Protein AF-A0AAW0G6W4-F1 (afdb_monomer)

Mean predicted aligned error: 12.93 Å

pLDDT: mean 80.38, std 16.65, range [46.41, 95.31]

Radius of gyration: 28.3 Å; Cα contacts (8 Å, |Δi|>4): 27; chains: 1; bounding box: 37×38×92 Å

Secondary structure (DSSP, 8-state):
-HHHHHHHHHHHHHHHHHHHHHHHHSS------S-HHHHHHHHHHHHHHHHHHHHHHHHHHHHHHHHHTTSS-HHHHHHHHHHHHHHHHHHHHHHHHHHHTT-HHHHHHHHHHHHHHHHHT-

Structure (mmCIF, N/CA/C/O backbone):
data_AF-A0AAW0G6W4-F1
#
_entry.id   AF-A0AAW0G6W4-F1
#
loop_
_atom_site.group_PDB
_atom_site.id
_atom_site.type_symbol
_atom_site.label_atom_id
_atom_site.label_alt_id
_atom_site.label_comp_id
_atom_site.label_asym_id
_atom_site.label_entity_id
_atom_site.label_seq_id
_atom_site.pdbx_PDB_ins_code
_atom_site.Cartn_x
_atom_site.Cartn_y
_atom_site.Cartn_z
_atom_site.occupancy
_atom_site.B_iso_or_equiv
_atom_site.auth_seq_id
_atom_site.auth_comp_id
_atom_site.auth_asym_id
_atom_site.auth_atom_id
_atom_site.pdbx_PDB_model_num
ATOM 1 N N . MET A 1 1 ? -20.991 22.188 66.648 1.00 53.59 1 MET A N 1
ATOM 2 C CA . MET A 1 1 ? -20.114 22.719 65.577 1.00 53.59 1 MET A CA 1
ATOM 3 C C . MET A 1 1 ? -19.002 21.749 65.164 1.00 53.59 1 MET A C 1
ATOM 5 O O . MET A 1 1 ? -18.684 21.734 63.988 1.00 53.59 1 MET A O 1
ATOM 9 N N . ALA A 1 2 ? -18.441 20.920 66.060 1.00 53.41 2 ALA A N 1
ATOM 10 C CA . ALA A 1 2 ? -17.402 19.938 65.699 1.00 53.41 2 ALA A CA 1
ATOM 11 C C . ALA A 1 2 ? -17.919 18.689 64.937 1.00 53.41 2 ALA A C 1
ATOM 13 O O . ALA A 1 2 ? -17.178 18.118 64.146 1.00 53.41 2 ALA A O 1
ATOM 14 N N . GLU A 1 3 ? -19.188 18.294 65.105 1.00 52.22 3 GLU A N 1
ATOM 15 C CA . GLU A 1 3 ? -19.769 17.128 64.400 1.00 52.22 3 GLU A CA 1
ATOM 16 C C . GLU A 1 3 ? -19.989 17.346 62.893 1.00 52.22 3 GLU A C 1
ATOM 18 O O . GLU A 1 3 ? -19.777 16.430 62.102 1.00 52.22 3 GLU A O 1
ATOM 23 N N . LEU A 1 4 ? -20.344 18.565 62.468 1.00 53.88 4 LEU A N 1
ATOM 24 C CA . LEU A 1 4 ? -20.626 18.862 61.055 1.00 53.88 4 LEU A CA 1
ATOM 25 C C . LEU A 1 4 ? -19.360 18.848 60.179 1.00 53.88 4 LEU A C 1
ATOM 27 O O . LEU A 1 4 ? -19.433 18.514 59.000 1.00 53.88 4 LEU A O 1
ATOM 31 N N . ALA A 1 5 ? -18.194 19.158 60.758 1.00 55.09 5 ALA A N 1
ATOM 32 C CA . ALA A 1 5 ? -16.908 19.100 60.059 1.00 55.09 5 ALA A CA 1
ATOM 33 C C . ALA A 1 5 ? -16.409 17.653 59.864 1.00 55.09 5 ALA A C 1
ATOM 35 O O . ALA A 1 5 ? -15.798 17.341 58.843 1.00 55.09 5 ALA A O 1
ATOM 36 N N . SER A 1 6 ? -16.712 16.758 60.812 1.00 50.12 6 SER A N 1
ATOM 37 C CA . SER A 1 6 ? -16.393 15.327 60.709 1.00 50.12 6 SER A CA 1
ATOM 38 C C . SER A 1 6 ? -17.261 14.642 59.647 1.00 50.12 6 SER A C 1
ATOM 40 O O . SER A 1 6 ? -16.746 13.938 58.782 1.00 50.12 6 SER A O 1
ATOM 42 N N . SER A 1 7 ? -18.566 14.947 59.629 1.00 55.50 7 SER A N 1
ATOM 43 C CA . SER A 1 7 ? -19.514 14.387 58.655 1.00 55.50 7 SER A CA 1
ATOM 44 C C . SER A 1 7 ? -19.175 14.758 57.206 1.00 55.50 7 SER A C 1
ATOM 46 O O . SER A 1 7 ? -19.209 13.894 56.336 1.00 55.50 7 SER A O 1
ATOM 48 N N . GLY A 1 8 ? -18.781 16.013 56.942 1.00 53.59 8 GLY A N 1
ATOM 49 C CA . GLY A 1 8 ? -18.385 16.448 55.594 1.00 53.59 8 GLY A CA 1
ATOM 50 C C . GLY A 1 8 ? -17.061 15.843 55.108 1.00 53.59 8 GLY A C 1
ATOM 51 O O . GLY A 1 8 ? -16.854 15.677 53.907 1.00 53.59 8 GLY A O 1
ATOM 52 N N . SER A 1 9 ? -16.174 15.469 56.035 1.00 54.47 9 SER A N 1
ATOM 53 C CA . SER A 1 9 ? -14.914 14.785 55.718 1.00 54.47 9 SER A CA 1
ATOM 54 C C 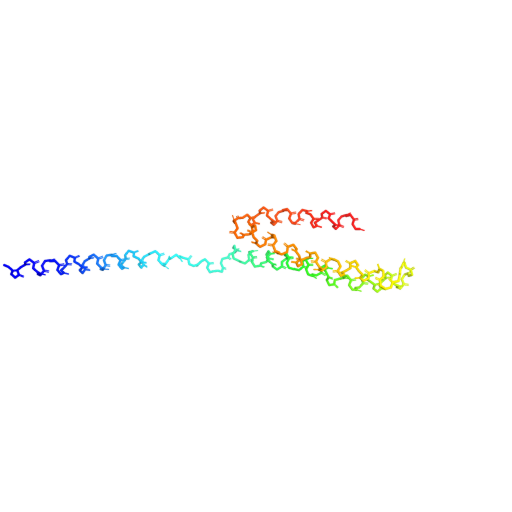. SER A 1 9 ? -15.159 13.330 55.309 1.00 54.47 9 SER A C 1
ATOM 56 O O . SER A 1 9 ? -14.534 12.844 54.370 1.00 54.47 9 SER A O 1
ATOM 58 N N . ILE A 1 10 ? -16.117 12.667 55.967 1.00 56.16 10 ILE A N 1
ATOM 59 C CA . ILE A 1 10 ? -16.523 11.288 55.671 1.00 56.16 10 ILE A CA 1
ATOM 60 C C . ILE A 1 10 ? -17.260 11.223 54.325 1.00 56.16 10 ILE A C 1
ATOM 62 O O . ILE A 1 10 ? -16.903 10.399 53.496 1.00 56.16 10 ILE A O 1
ATOM 66 N N . GLU A 1 11 ? -18.189 12.141 54.034 1.00 58.25 11 GLU A N 1
ATOM 67 C CA . GLU A 1 11 ? -18.879 12.206 52.728 1.00 58.25 11 GLU A CA 1
ATOM 68 C C . GLU A 1 11 ? -17.920 12.474 51.555 1.00 58.25 11 GLU A C 1
ATOM 70 O O . GLU A 1 11 ? -18.065 11.900 50.474 1.00 58.25 11 GLU A O 1
ATOM 75 N N . SER A 1 12 ? -16.910 13.324 51.768 1.00 52.97 12 SER A N 1
ATOM 76 C CA . SER A 1 12 ? -15.875 13.618 50.771 1.00 52.97 12 SER A CA 1
ATOM 77 C C . SER A 1 12 ? -14.955 12.415 50.526 1.00 52.97 12 SER A C 1
ATOM 79 O O . SER A 1 12 ? -14.599 12.133 49.380 1.00 52.97 12 SER A O 1
ATOM 81 N N . GLN A 1 13 ? -14.614 11.659 51.577 1.00 56.00 13 GLN A N 1
ATOM 82 C CA . GLN A 1 13 ? -13.842 10.421 51.448 1.00 56.00 13 GLN A CA 1
ATOM 83 C C . GLN A 1 13 ? -14.653 9.298 50.800 1.00 56.00 13 GLN A C 1
ATOM 85 O O . GLN A 1 13 ? -14.142 8.674 49.879 1.00 56.00 13 GLN A O 1
ATOM 90 N N . THR A 1 14 ? -15.924 9.112 51.165 1.00 56.75 14 THR A N 1
ATOM 91 C CA . THR A 1 14 ? -16.807 8.118 50.532 1.00 56.75 14 THR A CA 1
ATOM 92 C C . THR A 1 14 ? -17.016 8.421 49.052 1.00 56.75 14 THR A C 1
ATOM 94 O O . THR A 1 14 ? -16.897 7.523 48.228 1.00 56.75 14 THR A O 1
ATOM 97 N N . LYS A 1 15 ? -17.214 9.691 48.676 1.00 54.00 15 LYS A N 1
ATOM 98 C CA . LYS A 1 15 ? -17.324 10.087 47.264 1.00 54.00 15 LYS A CA 1
ATOM 99 C C . LYS A 1 15 ? -16.011 9.905 46.498 1.00 54.00 15 LYS A C 1
ATOM 101 O O . LYS A 1 15 ? -16.038 9.607 45.312 1.00 54.00 15 LYS A O 1
ATOM 106 N N . THR A 1 16 ? -14.864 10.073 47.153 1.00 54.22 16 THR A N 1
ATOM 107 C CA . THR A 1 16 ? -13.549 9.882 46.520 1.00 54.22 16 THR A CA 1
ATOM 108 C C . THR A 1 16 ? -13.207 8.397 46.378 1.00 54.22 16 THR A C 1
ATOM 110 O O . THR A 1 16 ? -12.714 7.994 45.329 1.00 54.22 16 THR A O 1
ATOM 113 N N . GLU A 1 17 ? -13.521 7.565 47.371 1.00 52.66 17 GLU A N 1
ATOM 114 C CA . GLU A 1 17 ? -13.357 6.107 47.300 1.00 52.66 17 GLU A CA 1
ATOM 115 C C . GLU A 1 17 ? -14.333 5.471 46.306 1.00 52.66 17 GLU A C 1
ATOM 117 O O . GLU A 1 17 ? -13.922 4.609 45.539 1.00 52.66 17 GLU A O 1
ATOM 122 N N . GLU A 1 18 ? -15.581 5.937 46.229 1.00 51.97 18 GLU A N 1
ATOM 123 C CA . GLU A 1 18 ? -16.574 5.440 45.269 1.00 51.97 18 GLU A CA 1
ATOM 124 C C . GLU A 1 18 ? -16.246 5.884 43.832 1.00 51.97 18 GLU A C 1
ATOM 126 O O . GLU A 1 18 ? -16.299 5.072 42.915 1.00 51.97 18 GLU A O 1
ATOM 131 N N . VAL A 1 19 ? -15.781 7.124 43.614 1.00 55.53 19 VAL A N 1
ATOM 132 C CA . VAL A 1 19 ? -15.307 7.578 42.288 1.00 55.53 19 VAL A CA 1
ATOM 133 C C . VAL A 1 19 ? -14.022 6.856 41.868 1.00 55.53 19 VAL A C 1
ATOM 135 O O . VAL A 1 19 ? -13.841 6.593 40.683 1.00 55.53 19 VAL A O 1
ATOM 138 N N . THR A 1 20 ? -13.156 6.476 42.812 1.00 53.06 20 THR A N 1
ATOM 139 C CA . THR A 1 20 ? -11.939 5.703 42.502 1.00 53.06 20 THR A CA 1
ATOM 140 C C . THR A 1 20 ? -12.255 4.219 42.272 1.00 53.06 20 THR A C 1
ATOM 142 O O . THR A 1 20 ? -11.698 3.621 41.358 1.00 53.06 20 THR A O 1
ATOM 145 N N . ALA A 1 21 ? -13.205 3.634 43.009 1.00 52.06 21 ALA A N 1
ATOM 146 C CA . ALA A 1 21 ? -13.633 2.242 42.845 1.00 52.06 21 ALA A CA 1
ATOM 147 C C . ALA A 1 21 ? -14.477 2.014 41.576 1.00 52.06 21 ALA A C 1
ATOM 149 O O . ALA A 1 21 ? -14.325 0.988 40.910 1.00 52.06 21 ALA A O 1
ATOM 150 N N . VAL A 1 22 ? -15.318 2.983 41.199 1.00 52.34 22 VAL A N 1
ATOM 151 C CA . VAL A 1 22 ? -16.068 2.956 39.931 1.00 52.34 22 VAL A CA 1
ATOM 152 C C . VAL A 1 22 ? -15.136 3.247 38.747 1.00 52.34 22 VAL A C 1
ATOM 154 O O . VAL A 1 22 ? -15.248 2.603 37.714 1.00 52.34 22 VAL A O 1
ATOM 157 N N . ALA A 1 23 ? -14.133 4.122 38.899 1.00 50.97 23 ALA A N 1
ATOM 158 C CA . ALA A 1 23 ? -13.136 4.345 37.845 1.00 50.97 23 ALA A CA 1
ATOM 159 C C . ALA A 1 23 ? -12.145 3.177 37.670 1.00 50.97 23 ALA A C 1
ATOM 161 O O . ALA A 1 23 ? -11.585 3.014 36.588 1.00 50.97 23 ALA A O 1
ATOM 162 N N . GLN A 1 24 ? -11.910 2.364 38.706 1.00 47.94 24 GLN A N 1
ATOM 163 C CA . GLN A 1 24 ? -11.020 1.200 38.616 1.00 47.94 24 GLN A CA 1
ATOM 164 C C . GLN A 1 24 ? -11.697 -0.062 38.072 1.00 47.94 24 GLN A C 1
ATOM 166 O O . GLN A 1 24 ? -10.987 -0.951 37.615 1.00 47.94 24 GLN A O 1
ATOM 171 N N . THR A 1 25 ? -13.029 -0.153 38.071 1.00 46.41 25 THR A N 1
ATOM 172 C CA . THR A 1 25 ? -13.741 -1.333 37.545 1.00 46.41 25 THR A CA 1
ATOM 173 C C . THR A 1 25 ? -13.944 -1.304 36.027 1.00 46.41 25 THR A C 1
ATOM 175 O O . THR A 1 25 ? -14.069 -2.366 35.426 1.00 46.41 25 THR A O 1
ATOM 178 N N . ASP A 1 26 ? -13.855 -0.133 35.387 1.00 46.41 26 ASP A N 1
ATOM 179 C CA . ASP A 1 26 ? -13.945 0.012 33.922 1.00 46.41 26 ASP A CA 1
ATOM 180 C C . ASP A 1 26 ? -12.578 -0.022 33.201 1.00 46.41 26 ASP A C 1
ATOM 182 O O . ASP A 1 26 ? -12.516 -0.020 31.970 1.00 46.41 26 ASP A O 1
ATOM 186 N N . LEU A 1 27 ? -11.465 -0.054 33.945 1.00 52.06 27 LEU A N 1
ATOM 187 C CA . LEU A 1 27 ? -10.111 -0.173 33.378 1.00 52.06 27 LEU A CA 1
ATOM 188 C C . LEU A 1 27 ? -9.657 -1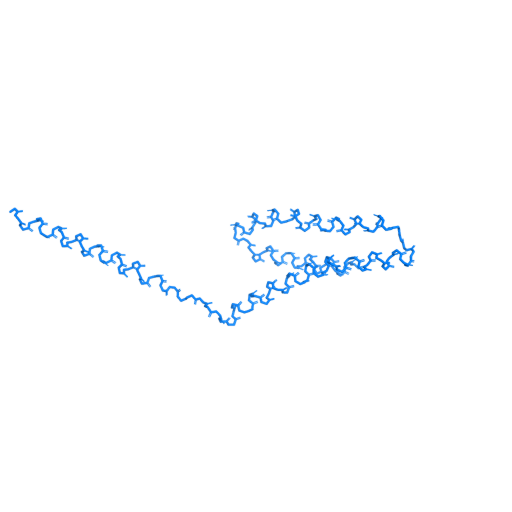.623 33.188 1.00 52.06 27 LEU A C 1
ATOM 190 O O . LEU A 1 27 ? -8.650 -1.860 32.526 1.00 52.06 27 LEU A O 1
ATOM 194 N N . GLU A 1 28 ? -10.434 -2.585 33.685 1.00 46.59 28 GLU A N 1
ATOM 195 C CA . GLU A 1 28 ? -10.341 -3.993 33.296 1.00 46.59 28 GLU A CA 1
ATOM 196 C C . GLU A 1 28 ? -11.251 -4.255 32.087 1.00 46.59 28 GLU A C 1
ATOM 198 O O . GLU A 1 28 ? -12.005 -5.224 32.026 1.00 46.59 28 GLU A O 1
ATOM 203 N N . ALA A 1 29 ? -11.212 -3.347 31.106 1.00 54.12 29 ALA A N 1
ATOM 204 C CA . ALA A 1 29 ? -11.600 -3.691 29.753 1.00 54.12 29 ALA A CA 1
ATOM 205 C C . ALA A 1 29 ? -10.653 -4.813 29.331 1.00 54.12 29 ALA A C 1
ATOM 207 O O . ALA A 1 29 ? -9.502 -4.529 29.010 1.00 54.12 29 ALA A O 1
ATOM 208 N N . ASP A 1 30 ? -11.136 -6.054 29.449 1.00 58.09 30 ASP A N 1
ATOM 209 C CA . ASP A 1 30 ? -10.580 -7.291 28.902 1.00 58.09 30 ASP A CA 1
ATOM 210 C C . ASP A 1 30 ? -9.743 -6.939 27.675 1.00 58.09 30 ASP A C 1
ATOM 212 O O . ASP A 1 30 ? -10.286 -6.665 26.601 1.00 58.09 30 ASP A O 1
ATOM 216 N N . ILE A 1 31 ? -8.430 -6.771 27.874 1.00 57.53 31 ILE A N 1
ATOM 217 C CA . ILE A 1 31 ? -7.529 -6.425 26.783 1.00 57.53 31 ILE A CA 1
ATOM 218 C C . ILE A 1 31 ? -7.658 -7.641 25.876 1.00 57.53 31 ILE A C 1
ATOM 220 O O . ILE A 1 31 ? -7.367 -8.740 26.353 1.00 57.53 31 ILE A O 1
ATOM 224 N N . PRO A 1 32 ? -8.160 -7.517 24.629 1.00 63.53 32 PRO A N 1
ATOM 225 C CA . PRO A 1 32 ? -8.400 -8.672 23.778 1.00 63.53 32 PRO A CA 1
ATOM 226 C C . PRO A 1 32 ? -7.052 -9.176 23.251 1.00 63.53 32 PRO A C 1
ATOM 228 O O . PRO A 1 32 ? -6.733 -9.089 22.065 1.00 63.53 32 PRO A O 1
ATOM 231 N N . ASP A 1 33 ? -6.221 -9.664 24.162 1.00 65.62 33 ASP A N 1
ATOM 232 C CA . ASP A 1 33 ? -4.871 -10.106 23.921 1.00 65.62 33 ASP A CA 1
ATOM 233 C C . ASP A 1 33 ? -4.939 -11.482 23.265 1.00 65.62 33 ASP A C 1
ATOM 235 O O . ASP A 1 33 ? -5.261 -12.507 23.864 1.00 65.62 33 ASP A O 1
ATOM 239 N N . GLY A 1 34 ? -4.629 -11.491 21.969 1.00 64.25 34 GLY A N 1
ATOM 240 C CA . GLY A 1 34 ? -4.126 -12.679 21.283 1.00 64.25 34 GLY A CA 1
ATOM 241 C C . GLY A 1 34 ? -5.159 -13.715 20.842 1.00 64.25 34 GLY A C 1
ATOM 242 O O . GLY A 1 34 ? -4.764 -14.796 20.401 1.00 64.25 34 GLY A O 1
ATOM 243 N N . GLY A 1 35 ? -6.458 -13.412 20.899 1.00 81.56 35 GLY A N 1
ATOM 244 C CA . GLY A 1 35 ? -7.494 -14.263 20.306 1.00 81.56 35 GLY A CA 1
ATOM 245 C C . GLY A 1 35 ? -7.353 -14.412 18.781 1.00 81.56 35 GLY A C 1
ATOM 246 O O . GLY A 1 35 ? -6.604 -13.686 18.122 1.00 81.56 35 GLY A O 1
ATOM 247 N N . LEU A 1 36 ? -8.123 -15.327 18.180 1.00 84.94 36 LEU A N 1
ATOM 248 C CA . LEU A 1 36 ? -8.104 -15.564 16.726 1.00 84.94 36 LEU A CA 1
ATOM 249 C C . LEU A 1 36 ? -8.335 -14.273 15.921 1.00 84.94 36 LEU A C 1
ATOM 251 O O . LEU A 1 36 ? -7.698 -14.070 14.894 1.00 84.94 36 LEU A O 1
ATOM 255 N N . GLN A 1 37 ? -9.201 -13.375 16.397 1.00 85.62 37 GLN A N 1
ATOM 256 C CA . GLN A 1 37 ? -9.470 -12.096 15.733 1.00 85.62 37 GLN A CA 1
ATOM 257 C C . GLN A 1 37 ? -8.241 -11.177 15.678 1.00 85.62 37 GLN A C 1
ATOM 259 O O . GLN A 1 37 ? -7.998 -10.561 14.641 1.00 85.62 37 GLN A O 1
ATOM 264 N N . ALA A 1 38 ? -7.436 -11.123 16.743 1.00 87.94 38 ALA A N 1
ATOM 265 C CA . ALA A 1 38 ? -6.202 -10.341 16.759 1.00 87.94 38 ALA A CA 1
ATOM 266 C C . ALA A 1 38 ? -5.191 -10.900 15.743 1.00 87.94 38 ALA A C 1
ATOM 268 O O . ALA A 1 38 ? -4.646 -10.153 14.930 1.00 87.94 38 ALA A O 1
ATOM 269 N N . TRP A 1 39 ? -5.020 -12.226 15.702 1.00 90.44 39 TRP A N 1
ATOM 270 C CA . TRP A 1 39 ? -4.158 -12.885 14.715 1.00 90.44 39 TRP A CA 1
ATOM 271 C C . TRP A 1 39 ? -4.648 -12.717 13.275 1.00 90.44 39 TRP A C 1
ATOM 273 O O . TRP A 1 39 ? -3.834 -12.515 12.377 1.00 90.4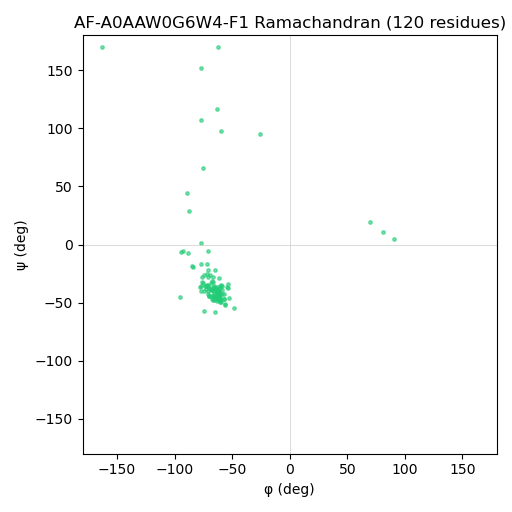4 39 TRP A O 1
ATOM 283 N N . LEU A 1 40 ? -5.963 -12.746 13.041 1.00 90.88 40 LEU A N 1
ATOM 284 C CA . LEU A 1 40 ? -6.543 -12.470 11.724 1.00 90.88 40 LEU A CA 1
ATOM 285 C C . LEU A 1 40 ? -6.311 -11.019 11.288 1.00 90.88 40 LEU A C 1
ATOM 287 O O . LEU A 1 40 ? -6.061 -10.782 10.110 1.00 90.88 40 LEU A O 1
ATOM 291 N N . CYS A 1 41 ? -6.341 -10.059 12.216 1.00 90.62 41 CYS A N 1
ATOM 292 C CA . CYS A 1 41 ? -5.996 -8.668 11.926 1.00 90.62 41 CYS A CA 1
ATOM 293 C C . CYS A 1 41 ? -4.521 -8.533 11.516 1.00 90.62 41 CYS A C 1
ATOM 295 O O . CYS A 1 41 ? -4.221 -7.928 10.486 1.00 90.62 41 CYS A O 1
ATOM 297 N N . VAL A 1 42 ? -3.605 -9.171 12.259 1.00 92.94 42 VAL A N 1
ATOM 298 C CA . VAL A 1 42 ? -2.169 -9.201 11.927 1.00 92.94 42 VAL A CA 1
ATOM 299 C C . VAL A 1 42 ? -1.935 -9.854 10.564 1.00 92.94 42 VAL A C 1
ATOM 301 O O . VAL A 1 42 ? -1.228 -9.292 9.728 1.00 92.94 42 VAL A O 1
ATOM 304 N N . LEU A 1 43 ? -2.564 -11.004 10.309 1.00 94.69 43 LEU A N 1
ATOM 305 C CA . LEU A 1 43 ? -2.491 -11.689 9.020 1.00 94.69 43 LEU A CA 1
ATOM 306 C C . LEU A 1 43 ? -3.042 -10.810 7.890 1.00 94.69 43 LEU A C 1
ATOM 308 O O . LEU A 1 43 ? -2.432 -10.729 6.829 1.00 94.69 43 LEU A O 1
ATOM 312 N N . GLY A 1 44 ? -4.161 -10.121 8.119 1.00 92.69 44 GLY A N 1
ATOM 313 C CA . GLY A 1 44 ? -4.753 -9.190 7.161 1.00 92.69 44 GLY A CA 1
ATOM 314 C C . GLY A 1 44 ? -3.820 -8.025 6.834 1.00 92.69 44 GLY A C 1
ATOM 315 O O . GLY A 1 44 ? -3.569 -7.751 5.662 1.00 92.69 44 GLY A O 1
ATOM 316 N N . GLY A 1 45 ? -3.241 -7.383 7.850 1.00 93.25 45 GLY A N 1
ATOM 317 C CA . GLY A 1 45 ? -2.256 -6.314 7.665 1.00 93.25 45 GLY A CA 1
ATOM 318 C C . GLY A 1 45 ? -1.001 -6.792 6.932 1.00 93.25 45 GLY A C 1
ATOM 319 O O . GLY A 1 45 ? -0.506 -6.109 6.031 1.00 93.25 45 GLY A O 1
ATOM 320 N N . TRP A 1 46 ? -0.525 -7.997 7.254 1.00 95.31 46 TRP A N 1
ATOM 321 C CA . TRP A 1 46 ? 0.591 -8.627 6.553 1.00 95.31 46 TRP A CA 1
ATOM 322 C C . TRP A 1 46 ? 0.259 -8.893 5.081 1.00 95.31 46 TRP A C 1
ATOM 324 O O . TRP A 1 46 ? 1.044 -8.513 4.219 1.00 95.31 46 TRP A O 1
ATOM 334 N N . LEU A 1 47 ? -0.914 -9.458 4.775 1.00 94.81 47 LEU A N 1
ATOM 335 C CA . LEU A 1 47 ? -1.361 -9.713 3.401 1.00 94.81 47 LEU A CA 1
ATOM 336 C C . LEU A 1 47 ? -1.488 -8.420 2.590 1.00 94.81 47 LEU A C 1
ATOM 338 O O . LEU A 1 47 ? -1.004 -8.355 1.463 1.00 94.81 47 LEU A O 1
ATOM 342 N N . VAL A 1 48 ? -2.087 -7.372 3.163 1.00 92.75 48 VAL A N 1
ATOM 343 C CA . VAL A 1 48 ? -2.202 -6.059 2.506 1.00 92.75 48 VAL A CA 1
ATOM 344 C C . VAL A 1 48 ? -0.817 -5.489 2.198 1.00 92.75 48 VAL A C 1
ATOM 346 O O . VAL A 1 48 ? -0.568 -5.029 1.080 1.00 92.75 48 VAL A O 1
ATOM 349 N N . THR A 1 49 ? 0.104 -5.554 3.161 1.00 92.06 49 THR A N 1
ATOM 350 C CA . THR A 1 49 ? 1.475 -5.052 2.988 1.00 92.06 49 THR A CA 1
ATOM 351 C C . THR A 1 49 ? 2.236 -5.879 1.954 1.00 92.06 49 THR A C 1
ATOM 353 O O . THR A 1 49 ? 2.874 -5.309 1.072 1.00 92.06 49 THR A O 1
ATOM 356 N N . PHE A 1 50 ? 2.121 -7.208 2.009 1.00 93.88 50 PHE A N 1
ATOM 357 C CA . PHE A 1 50 ? 2.732 -8.137 1.064 1.00 93.88 50 PHE A CA 1
ATOM 358 C C . PHE A 1 50 ? 2.250 -7.885 -0.366 1.00 93.88 50 PHE A C 1
ATOM 360 O O . PHE A 1 50 ? 3.074 -7.729 -1.260 1.00 93.88 50 PHE A O 1
ATOM 367 N N . CYS A 1 51 ? 0.940 -7.772 -0.592 1.00 92.06 51 CYS A N 1
ATOM 368 C CA . CYS A 1 51 ? 0.400 -7.501 -1.922 1.00 92.06 51 CYS A CA 1
ATOM 369 C C . CYS A 1 51 ? 0.835 -6.125 -2.445 1.00 92.06 51 CYS A C 1
ATOM 371 O O . CYS A 1 51 ? 1.224 -6.008 -3.602 1.00 92.06 51 CYS A O 1
ATOM 373 N N . THR A 1 52 ? 0.818 -5.093 -1.598 1.00 90.06 52 THR A N 1
ATOM 374 C CA . THR A 1 52 ? 1.120 -3.717 -2.026 1.00 90.06 52 THR A CA 1
ATOM 375 C C . THR A 1 52 ? 2.616 -3.516 -2.275 1.00 90.06 52 THR A C 1
ATOM 377 O O . THR A 1 52 ? 3.028 -3.147 -3.376 1.00 90.06 52 THR A O 1
ATOM 380 N N . PHE A 1 53 ? 3.452 -3.786 -1.267 1.00 90.75 53 PHE A N 1
ATOM 381 C CA . PHE A 1 53 ? 4.900 -3.600 -1.371 1.00 90.75 53 PHE A CA 1
ATOM 382 C C . PHE A 1 53 ? 5.567 -4.716 -2.172 1.00 90.75 53 PHE A C 1
ATOM 384 O O . PHE A 1 53 ? 6.488 -4.434 -2.930 1.00 90.75 53 PHE A O 1
ATOM 391 N N . GLY A 1 54 ? 5.096 -5.961 -2.082 1.00 92.62 54 GLY A N 1
ATOM 392 C CA . GLY A 1 54 ? 5.617 -7.060 -2.900 1.00 92.62 54 GLY A CA 1
ATOM 393 C C . GLY A 1 54 ? 5.406 -6.816 -4.394 1.00 92.62 54 GLY A C 1
ATOM 394 O O . GLY A 1 54 ? 6.336 -6.998 -5.182 1.00 92.62 54 GLY A O 1
ATOM 395 N N . TYR A 1 55 ? 4.233 -6.305 -4.788 1.00 90.31 55 TYR A N 1
ATOM 396 C CA . TYR A 1 55 ? 3.995 -5.889 -6.171 1.00 90.31 55 TYR A CA 1
ATOM 397 C C . TYR A 1 55 ? 4.907 -4.724 -6.584 1.00 90.31 55 TYR A C 1
ATOM 399 O O . TYR A 1 55 ? 5.550 -4.790 -7.629 1.00 90.31 55 TYR A O 1
ATOM 407 N N . ALA A 1 56 ? 5.036 -3.691 -5.744 1.00 90.62 56 ALA A N 1
ATOM 408 C CA . ALA A 1 56 ? 5.916 -2.556 -6.027 1.00 90.62 56 ALA A CA 1
ATOM 409 C C . ALA A 1 56 ? 7.391 -2.958 -6.185 1.00 90.62 56 ALA A C 1
ATOM 411 O O . ALA A 1 56 ? 8.088 -2.420 -7.039 1.00 90.62 56 ALA A O 1
ATOM 412 N N . GLN A 1 57 ? 7.879 -3.916 -5.397 1.00 91.44 57 GLN A N 1
ATOM 413 C CA . GLN A 1 57 ? 9.254 -4.411 -5.510 1.00 91.44 57 GLN A CA 1
ATOM 414 C C . GLN A 1 57 ? 9.458 -5.342 -6.709 1.00 91.44 57 GLN A C 1
ATOM 416 O O . GLN A 1 57 ? 10.545 -5.358 -7.282 1.00 91.44 57 GLN A O 1
ATOM 421 N N . SER A 1 58 ? 8.415 -6.050 -7.151 1.00 91.44 58 SER A N 1
ATOM 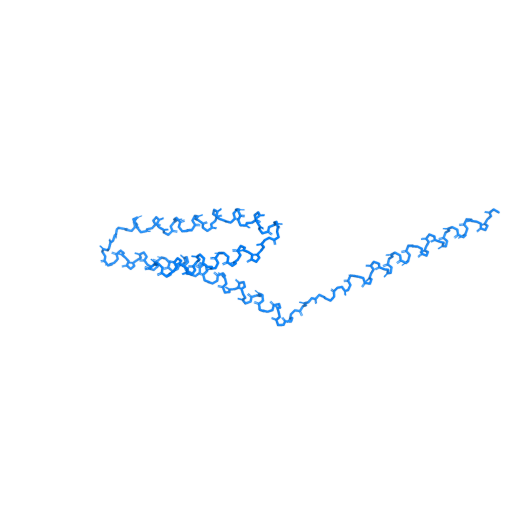422 C CA . SER A 1 58 ? 8.475 -6.884 -8.361 1.00 91.44 58 SER A CA 1
ATOM 423 C C . SER A 1 58 ? 8.690 -6.063 -9.639 1.00 91.44 58 SER A C 1
ATOM 425 O O . SER A 1 58 ? 9.213 -6.591 -10.618 1.00 91.44 58 SER A O 1
ATOM 427 N N . PHE A 1 59 ? 8.361 -4.764 -9.621 1.00 89.25 59 PHE A N 1
ATOM 428 C CA . PHE A 1 59 ? 8.560 -3.863 -10.758 1.00 89.25 59 PHE A CA 1
ATOM 429 C C . PHE A 1 59 ? 10.005 -3.844 -11.276 1.00 89.25 59 PHE A C 1
ATOM 431 O O . PHE A 1 59 ? 10.204 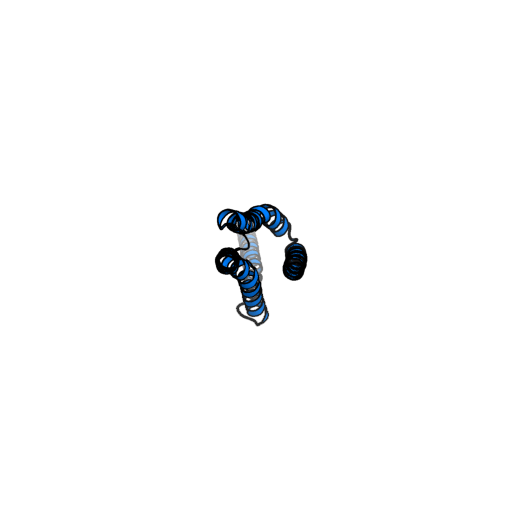-3.806 -12.486 1.00 89.25 59 PHE A O 1
ATOM 438 N N . GLY A 1 60 ? 11.008 -3.933 -10.395 1.00 88.50 60 GLY A N 1
ATOM 439 C CA . GLY A 1 60 ? 12.414 -3.944 -10.824 1.00 88.50 60 GLY A CA 1
ATOM 440 C C . GLY A 1 60 ? 12.745 -5.123 -11.745 1.00 88.50 60 GLY A C 1
ATOM 441 O O . GLY A 1 60 ? 13.477 -4.970 -12.716 1.00 88.50 60 GLY A O 1
ATOM 442 N N . VAL A 1 61 ? 12.125 -6.283 -11.508 1.00 91.75 61 VAL A N 1
ATOM 443 C CA . VAL A 1 61 ? 12.283 -7.459 -12.377 1.00 91.75 61 VAL A CA 1
ATOM 444 C C . VAL A 1 61 ? 11.577 -7.247 -13.718 1.00 91.75 61 VAL A C 1
ATOM 446 O O . VAL A 1 61 ? 12.083 -7.673 -14.755 1.00 91.75 61 VAL A O 1
ATOM 449 N N . TYR A 1 62 ? 10.420 -6.577 -13.722 1.00 87.50 62 TYR A N 1
ATOM 450 C CA . TYR A 1 62 ? 9.716 -6.238 -14.960 1.00 87.50 62 TYR A CA 1
ATOM 451 C C . TYR A 1 62 ? 10.508 -5.249 -15.812 1.00 87.50 62 TYR A C 1
ATOM 453 O O . TYR A 1 62 ? 10.572 -5.424 -17.025 1.00 87.50 62 TYR A O 1
ATOM 461 N N . GLU A 1 63 ? 11.135 -4.247 -15.194 1.00 89.06 63 GLU A N 1
ATOM 462 C CA . GLU A 1 63 ? 12.006 -3.302 -15.891 1.00 89.06 63 GLU A CA 1
ATOM 463 C C . GLU A 1 63 ? 13.131 -4.028 -16.634 1.00 89.06 63 GLU A C 1
ATOM 465 O O . GLU A 1 63 ? 13.255 -3.875 -17.852 1.00 89.06 63 GLU A O 1
ATOM 470 N N . ASP A 1 64 ? 13.870 -4.892 -15.936 1.00 90.06 64 ASP A N 1
ATOM 471 C CA . ASP A 1 64 ? 14.944 -5.686 -16.536 1.00 90.06 64 ASP A CA 1
ATOM 472 C C . ASP A 1 64 ? 14.433 -6.575 -17.678 1.00 90.06 64 ASP A C 1
ATOM 474 O O . ASP A 1 64 ? 15.050 -6.650 -18.745 1.00 90.06 64 ASP A O 1
ATOM 478 N N . LEU A 1 65 ? 13.277 -7.221 -17.491 1.00 90.62 65 LEU A N 1
ATOM 479 C CA . LEU A 1 65 ? 12.682 -8.097 -18.498 1.00 90.62 65 LEU A CA 1
ATOM 480 C C . LEU A 1 65 ? 12.258 -7.322 -19.752 1.00 90.62 65 LEU A C 1
ATOM 482 O O . LEU A 1 65 ? 12.523 -7.775 -20.866 1.00 90.62 65 LEU A O 1
ATOM 486 N N . TYR A 1 66 ? 11.643 -6.147 -19.602 1.00 88.44 66 TYR A N 1
ATOM 487 C CA . TYR A 1 66 ? 11.219 -5.318 -20.734 1.00 88.44 66 TYR A CA 1
ATOM 488 C C . TYR A 1 66 ? 12.393 -4.723 -21.506 1.00 88.44 66 TYR A C 1
ATOM 490 O O . TYR A 1 66 ? 12.345 -4.650 -22.738 1.00 88.44 66 TYR A O 1
ATOM 498 N N . VAL A 1 67 ? 13.453 -4.329 -20.801 1.00 89.31 67 VAL A N 1
ATOM 499 C CA . VAL A 1 67 ? 14.689 -3.848 -21.425 1.00 89.31 67 VAL A CA 1
ATOM 500 C C . VAL A 1 67 ? 15.366 -4.983 -22.193 1.00 89.31 67 VAL A C 1
ATOM 502 O O . VAL A 1 67 ? 15.749 -4.794 -23.348 1.00 89.31 67 VAL A O 1
ATOM 505 N N . LEU A 1 68 ? 15.457 -6.179 -21.601 1.00 90.56 68 LEU A N 1
ATOM 506 C CA . LEU A 1 68 ? 16.064 -7.345 -22.245 1.00 90.56 68 LEU A CA 1
ATOM 507 C C . LEU A 1 68 ? 15.262 -7.827 -23.463 1.00 90.56 68 LEU A C 1
ATOM 509 O O . LEU A 1 68 ? 15.847 -8.217 -24.472 1.00 90.56 68 LEU A O 1
ATOM 513 N N . ALA A 1 69 ? 13.932 -7.761 -23.394 1.00 89.12 69 ALA A N 1
ATOM 514 C CA . ALA A 1 69 ? 13.041 -8.074 -24.509 1.00 89.12 69 ALA A CA 1
ATOM 515 C C . ALA A 1 69 ? 13.074 -7.017 -25.633 1.00 89.12 69 ALA A C 1
ATOM 517 O O . ALA A 1 69 ? 12.445 -7.211 -26.672 1.00 89.12 69 ALA A O 1
ATOM 518 N N . GLY A 1 70 ? 13.784 -5.898 -25.441 1.00 85.56 70 GLY A N 1
ATOM 519 C CA . GLY A 1 70 ? 13.866 -4.805 -26.410 1.00 85.56 70 GLY A CA 1
ATOM 520 C C . GLY A 1 70 ? 12.560 -4.021 -26.566 1.00 85.56 70 GLY A C 1
ATOM 521 O O . GLY A 1 70 ? 12.378 -3.341 -27.573 1.00 85.56 70 GLY A O 1
ATOM 522 N N . ALA A 1 71 ? 11.645 -4.117 -25.595 1.00 83.94 71 ALA A N 1
ATOM 523 C CA . ALA A 1 71 ? 10.333 -3.480 -25.665 1.00 83.94 71 ALA A CA 1
ATOM 524 C C . ALA A 1 71 ? 10.416 -1.953 -25.506 1.00 83.94 71 ALA A C 1
ATOM 526 O O . ALA A 1 71 ? 9.634 -1.220 -26.109 1.00 83.94 71 ALA A O 1
ATOM 527 N N . SER A 1 72 ? 11.348 -1.461 -24.684 1.00 87.06 72 SER A N 1
ATOM 528 C CA . SER A 1 72 ? 11.535 -0.031 -24.425 1.00 87.06 72 SER A CA 1
ATOM 529 C C . SER A 1 72 ? 12.904 0.251 -23.798 1.00 87.06 72 SER A C 1
ATOM 531 O O . SER A 1 72 ? 13.628 -0.664 -23.406 1.00 87.06 72 SER A O 1
ATOM 533 N N . THR A 1 73 ? 13.276 1.528 -23.698 1.00 88.38 73 THR A N 1
ATOM 534 C CA . THR A 1 73 ? 14.502 1.949 -23.005 1.00 88.38 73 THR A CA 1
ATOM 535 C C . THR A 1 73 ? 14.304 1.914 -21.482 1.00 88.38 73 THR A C 1
ATOM 537 O O . THR A 1 73 ? 13.186 2.154 -21.021 1.00 88.38 73 THR A O 1
ATOM 540 N N . PRO A 1 74 ? 15.366 1.701 -20.679 1.00 85.88 74 PRO A N 1
ATOM 541 C CA . PRO A 1 74 ? 15.256 1.645 -19.217 1.00 85.88 74 PRO A CA 1
ATOM 542 C C . PRO A 1 74 ? 14.559 2.875 -18.628 1.00 85.88 74 PRO A C 1
ATOM 544 O O . PRO A 1 74 ? 13.594 2.757 -17.887 1.00 85.88 74 PRO A O 1
ATOM 547 N N . SER A 1 75 ? 14.940 4.077 -19.075 1.00 88.62 75 SER A N 1
ATOM 548 C CA . SER A 1 75 ? 14.313 5.332 -18.631 1.00 88.62 75 SER A CA 1
ATOM 549 C C . SER A 1 75 ? 12.807 5.395 -18.911 1.00 88.62 75 SER A C 1
ATOM 551 O O . SER A 1 75 ? 12.065 5.984 -18.126 1.00 88.62 75 SER A O 1
ATOM 553 N N . ASN A 1 76 ? 12.353 4.824 -20.030 1.00 88.88 76 ASN A N 1
ATOM 554 C CA . ASN A 1 76 ? 10.943 4.817 -20.412 1.00 88.88 76 ASN A CA 1
ATOM 555 C C . ASN A 1 76 ? 10.124 3.784 -19.630 1.00 88.88 76 ASN A C 1
ATOM 557 O O . ASN A 1 76 ? 8.901 3.869 -19.635 1.00 88.88 76 ASN A O 1
ATOM 561 N N . VAL A 1 77 ? 10.762 2.814 -18.981 1.00 89.06 77 VAL A N 1
ATOM 562 C CA . VAL A 1 77 ? 10.081 1.864 -18.096 1.00 89.06 77 VAL A CA 1
ATOM 563 C C . VAL A 1 77 ? 10.170 2.361 -16.653 1.00 89.06 77 VAL A C 1
ATOM 565 O O . VAL A 1 77 ? 9.147 2.469 -15.985 1.00 89.06 77 VAL A O 1
ATOM 568 N N . ALA A 1 78 ? 11.343 2.817 -16.210 1.00 89.81 78 ALA A N 1
ATOM 569 C CA . ALA A 1 78 ? 11.606 3.315 -14.859 1.00 89.81 78 ALA A CA 1
ATOM 570 C C . ALA A 1 78 ? 10.651 4.426 -14.382 1.00 89.81 78 ALA A C 1
ATOM 572 O O . ALA A 1 78 ? 10.315 4.492 -13.194 1.00 89.81 78 ALA A O 1
ATOM 573 N N . TRP A 1 79 ? 10.178 5.309 -15.275 1.00 92.19 79 TRP A N 1
ATOM 574 C CA . TRP A 1 79 ? 9.241 6.366 -14.869 1.00 92.19 79 TRP A CA 1
ATOM 575 C C . TRP A 1 79 ? 7.882 5.803 -14.428 1.00 92.19 79 TRP A C 1
ATOM 577 O O . TRP A 1 79 ? 7.243 6.402 -13.566 1.00 92.19 79 TRP A O 1
ATOM 587 N N . ILE A 1 80 ? 7.464 4.645 -14.955 1.00 90.81 80 ILE A N 1
ATOM 588 C CA . ILE A 1 80 ? 6.208 3.975 -14.585 1.00 90.81 80 ILE A CA 1
ATOM 589 C C . ILE A 1 80 ? 6.297 3.491 -13.135 1.00 90.81 80 ILE A C 1
ATOM 591 O O . ILE A 1 80 ? 5.417 3.794 -12.33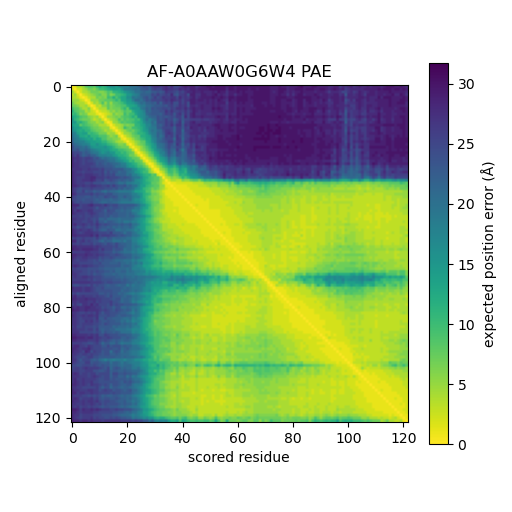1 1.00 90.81 80 ILE A O 1
ATOM 595 N N . GLY A 1 81 ? 7.394 2.820 -12.771 1.00 90.31 81 GLY A N 1
ATOM 596 C CA . GLY A 1 81 ? 7.638 2.383 -11.392 1.00 90.31 81 GLY A CA 1
ATOM 597 C C . GLY A 1 81 ? 7.819 3.555 -10.428 1.00 90.31 81 GLY A C 1
ATOM 598 O O . GLY A 1 81 ? 7.291 3.548 -9.316 1.00 90.31 81 GLY A O 1
ATOM 599 N N . SER A 1 82 ? 8.492 4.618 -10.877 1.00 91.75 82 SER A N 1
ATOM 600 C CA . SER A 1 82 ? 8.636 5.856 -10.100 1.00 91.75 82 SER A CA 1
ATOM 601 C C . SER A 1 82 ? 7.279 6.516 -9.836 1.00 91.75 82 SER A C 1
ATOM 603 O O . SER A 1 82 ? 6.998 6.940 -8.715 1.00 91.75 82 SER A O 1
ATOM 605 N N . PHE A 1 83 ? 6.409 6.563 -10.850 1.00 92.38 83 PHE A N 1
ATOM 606 C CA . PHE A 1 83 ? 5.057 7.099 -10.727 1.00 92.38 83 PHE A CA 1
ATOM 607 C C . PHE A 1 83 ? 4.175 6.227 -9.827 1.00 92.38 83 PHE A C 1
ATOM 609 O O . PHE A 1 83 ? 3.432 6.759 -9.001 1.00 92.38 83 PHE A O 1
ATOM 616 N N . GLN A 1 84 ? 4.301 4.901 -9.917 1.00 91.56 84 GLN A N 1
ATOM 617 C CA . GLN A 1 84 ? 3.639 3.965 -9.010 1.00 91.56 84 GLN A CA 1
ATOM 618 C C . GLN A 1 84 ? 4.004 4.261 -7.548 1.00 91.56 84 GLN A C 1
ATOM 620 O O . GLN A 1 84 ? 3.113 4.415 -6.712 1.00 91.56 84 GLN A O 1
ATOM 625 N N . LEU A 1 85 ? 5.297 4.383 -7.233 1.00 92.00 85 LEU A N 1
ATOM 626 C CA . LEU A 1 85 ? 5.747 4.654 -5.867 1.00 92.00 85 LEU A CA 1
ATOM 627 C C . LEU A 1 85 ? 5.319 6.051 -5.387 1.00 92.00 85 LEU A C 1
ATOM 629 O O . LEU A 1 85 ? 4.877 6.207 -4.248 1.00 92.00 85 LEU A O 1
ATOM 633 N N . PHE A 1 86 ? 5.378 7.054 -6.268 1.00 93.62 86 PHE A N 1
ATOM 634 C CA . PHE A 1 86 ? 4.859 8.392 -5.989 1.00 93.62 86 PHE A CA 1
ATOM 635 C C . PHE A 1 86 ? 3.371 8.361 -5.617 1.00 93.62 86 PHE A C 1
ATOM 637 O O . PHE A 1 86 ? 2.990 8.947 -4.607 1.00 93.62 86 PHE A O 1
ATOM 644 N N . MET A 1 87 ? 2.539 7.647 -6.382 1.00 91.56 87 MET A N 1
ATOM 645 C CA . MET A 1 87 ? 1.105 7.514 -6.108 1.00 91.56 87 MET A CA 1
ATOM 646 C C . MET A 1 87 ? 0.830 6.835 -4.762 1.00 91.56 87 MET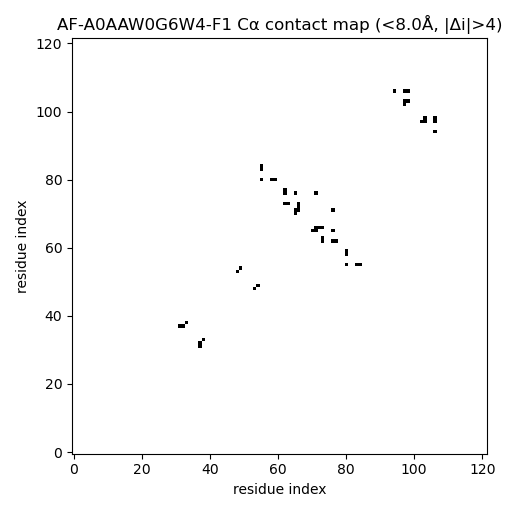 A C 1
ATOM 648 O O . MET A 1 87 ? -0.042 7.304 -4.034 1.00 91.56 87 MET A O 1
ATOM 652 N N . VAL A 1 88 ? 1.585 5.791 -4.391 1.00 90.94 88 VAL A N 1
ATOM 653 C CA . VAL A 1 88 ? 1.435 5.125 -3.080 1.00 90.94 88 VAL A CA 1
ATOM 654 C C . VAL A 1 88 ? 1.614 6.121 -1.933 1.00 90.94 88 VAL A C 1
ATOM 656 O O . VAL A 1 88 ? 0.780 6.178 -1.029 1.00 90.94 88 VAL A O 1
ATOM 659 N N . PHE A 1 89 ? 2.658 6.950 -1.980 1.00 91.25 89 PHE A N 1
ATOM 660 C CA . PHE A 1 89 ? 2.898 7.945 -0.932 1.00 91.25 89 PHE A CA 1
ATOM 661 C C . PHE A 1 89 ? 1.944 9.141 -1.014 1.00 91.25 89 PHE A C 1
ATOM 663 O O . PHE A 1 89 ? 1.446 9.597 0.015 1.00 91.25 89 PHE A O 1
ATOM 670 N N . ALA A 1 90 ? 1.640 9.629 -2.219 1.00 93.88 90 ALA A N 1
A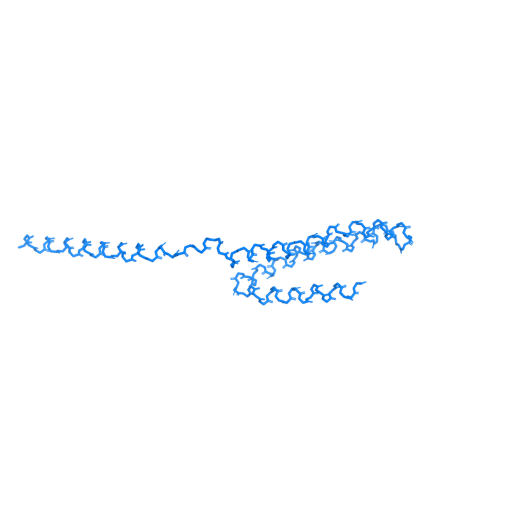TOM 671 C CA . ALA A 1 90 ? 0.732 10.755 -2.424 1.00 93.88 90 ALA A CA 1
ATOM 672 C C . ALA A 1 90 ? -0.689 10.438 -1.935 1.00 93.88 90 ALA A C 1
ATOM 674 O O . ALA A 1 90 ? -1.309 11.269 -1.272 1.00 93.88 90 ALA A O 1
ATOM 675 N N . MET A 1 91 ? -1.182 9.222 -2.196 1.00 91.00 91 MET A N 1
ATOM 676 C CA . MET A 1 91 ? -2.488 8.753 -1.722 1.00 91.00 91 MET A CA 1
ATOM 677 C C . MET A 1 91 ? -2.516 8.479 -0.215 1.00 91.00 91 MET A C 1
ATOM 679 O O . MET A 1 91 ? -3.598 8.456 0.371 1.00 91.00 91 MET A O 1
ATOM 683 N N . GLY A 1 92 ? -1.357 8.357 0.438 1.00 90.50 92 GLY A N 1
ATOM 684 C CA . GLY A 1 92 ? -1.260 8.242 1.892 1.00 90.50 92 GLY A CA 1
ATOM 685 C C . GLY A 1 92 ? -1.844 9.449 2.635 1.00 90.50 92 GLY A C 1
ATOM 686 O O . GLY A 1 92 ? -2.474 9.276 3.674 1.00 90.50 92 GLY A O 1
ATOM 687 N N . LEU A 1 93 ? -1.721 10.663 2.082 1.00 91.94 93 LEU A N 1
ATOM 688 C CA . LEU A 1 93 ? -2.277 11.884 2.683 1.00 91.94 93 LEU A CA 1
ATOM 689 C C . LEU A 1 93 ? -3.819 11.888 2.742 1.00 91.94 93 LEU A C 1
ATOM 691 O O . LEU A 1 93 ? -4.366 12.021 3.841 1.00 91.94 93 LEU A O 1
ATOM 695 N N . PRO A 1 94 ? -4.558 11.751 1.621 1.00 92.31 94 PRO A N 1
ATOM 696 C CA . PRO A 1 94 ? -6.015 11.694 1.666 1.00 92.31 94 PRO A CA 1
ATOM 697 C C . PRO A 1 94 ? -6.520 10.436 2.379 1.00 92.31 94 PRO A C 1
ATOM 699 O O . PRO A 1 94 ? -7.495 10.530 3.123 1.00 92.31 94 PRO A O 1
ATOM 702 N N . ALA A 1 95 ? -5.851 9.288 2.210 1.00 89.56 95 ALA A N 1
ATOM 703 C CA . ALA A 1 95 ? -6.218 8.057 2.906 1.00 89.56 95 ALA A CA 1
ATOM 704 C C . ALA A 1 95 ? -6.085 8.206 4.426 1.00 89.56 95 ALA A C 1
ATOM 706 O O . ALA A 1 95 ? -6.996 7.807 5.142 1.00 89.56 95 ALA A O 1
ATOM 707 N N . GLY A 1 96 ? -5.015 8.843 4.913 1.00 91.06 96 GLY A N 1
ATOM 708 C CA . GLY A 1 96 ? -4.822 9.136 6.333 1.00 91.06 96 GLY A CA 1
ATOM 709 C C . GLY A 1 96 ? -5.927 10.030 6.891 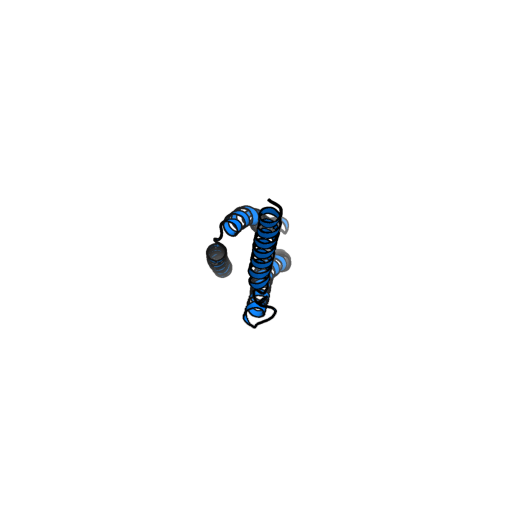1.00 91.06 96 GLY A C 1
ATOM 710 O O . GLY A 1 96 ? -6.580 9.666 7.861 1.00 91.06 96 GLY A O 1
ATOM 711 N N . LYS A 1 97 ? -6.248 11.142 6.214 1.00 93.12 97 LYS A N 1
ATOM 712 C CA . LYS A 1 97 ? -7.349 12.021 6.655 1.00 93.12 97 LYS A CA 1
ATOM 713 C C . LYS A 1 97 ? -8.696 11.300 6.716 1.00 93.12 97 LYS A C 1
ATOM 715 O O . LYS A 1 97 ? -9.505 11.576 7.597 1.00 93.12 97 LYS A O 1
ATOM 720 N N . LEU A 1 98 ? -8.965 10.426 5.749 1.00 91.06 98 LEU A N 1
ATOM 721 C CA . LEU A 1 98 ? -10.224 9.695 5.674 1.00 91.06 98 LEU A CA 1
ATOM 722 C C . LEU A 1 98 ? -10.267 8.553 6.709 1.00 91.06 98 LEU A C 1
ATOM 724 O O . LEU A 1 98 ? -11.332 8.259 7.255 1.00 91.06 98 LEU A O 1
ATOM 728 N N . PHE A 1 99 ? -9.114 7.950 7.012 1.00 91.00 99 PHE A N 1
ATOM 729 C CA . PHE A 1 99 ? -8.934 6.979 8.090 1.00 91.00 99 PHE A CA 1
ATOM 730 C C . PHE A 1 99 ? -9.212 7.621 9.451 1.00 91.00 99 PHE A C 1
ATOM 732 O O . PHE A 1 99 ? -10.030 7.099 10.206 1.00 91.00 99 PHE A O 1
ATOM 739 N N . ASP A 1 100 ? -8.630 8.796 9.706 1.00 92.31 100 ASP A N 1
ATOM 740 C CA . ASP A 1 100 ? -8.842 9.573 10.933 1.00 92.31 100 ASP A CA 1
ATOM 741 C C . ASP A 1 100 ? -10.313 9.987 11.112 1.00 92.31 100 ASP A C 1
ATOM 743 O O . ASP A 1 100 ? -10.803 10.109 12.232 1.00 92.31 100 ASP A O 1
ATOM 747 N N . ALA A 1 101 ? -11.052 10.161 10.010 1.00 92.06 101 ALA A N 1
ATOM 748 C CA . ALA A 1 101 ? -12.488 10.443 10.020 1.00 92.06 101 ALA A CA 1
ATOM 749 C C . ALA A 1 101 ? -13.374 9.205 10.296 1.00 92.06 101 ALA A C 1
ATOM 751 O O . ALA A 1 101 ? -14.599 9.321 10.298 1.00 92.06 101 ALA A O 1
ATOM 752 N N . GLY A 1 102 ? -12.786 8.024 10.522 1.00 91.00 102 GLY A N 1
ATOM 753 C CA . GLY A 1 102 ? -13.494 6.788 10.879 1.00 91.00 102 GLY A CA 1
ATOM 754 C C . GLY A 1 102 ? -13.918 5.912 9.694 1.00 91.00 102 GLY A C 1
ATOM 755 O O . GLY A 1 102 ? -14.553 4.875 9.885 1.00 91.00 102 GLY A O 1
ATOM 756 N N . TYR A 1 103 ? -13.544 6.259 8.458 1.00 90.06 103 TYR A N 1
ATOM 757 C CA . TYR A 1 103 ? -13.959 5.529 7.250 1.00 90.06 103 TYR A CA 1
ATOM 758 C C . TYR A 1 103 ? -13.040 4.353 6.876 1.00 90.06 103 TYR A C 1
ATOM 760 O O . TYR A 1 103 ? -12.957 3.983 5.705 1.00 90.06 103 TYR A O 1
ATOM 768 N N . PHE A 1 104 ? -12.378 3.719 7.849 1.00 87.81 104 PHE A N 1
ATOM 769 C CA . PHE A 1 104 ? -11.383 2.661 7.614 1.00 87.81 104 PHE A CA 1
ATOM 770 C C . PHE A 1 104 ? -11.848 1.566 6.639 1.00 87.81 104 PHE A C 1
ATOM 772 O O . PHE A 1 104 ? -11.199 1.315 5.623 1.00 87.81 104 PHE A O 1
ATOM 779 N N . HIS A 1 105 ? -13.003 0.951 6.911 1.00 89.06 105 HIS A N 1
ATOM 780 C CA . HIS A 1 105 ? -13.522 -0.158 6.105 1.00 89.06 105 HIS A CA 1
ATOM 781 C C . HIS A 1 105 ? -13.841 0.262 4.662 1.00 89.06 105 HIS A C 1
ATOM 783 O O . HIS A 1 105 ? -13.588 -0.497 3.730 1.00 89.06 105 HIS A O 1
ATOM 789 N N . HIS A 1 106 ? -14.349 1.481 4.463 1.00 91.69 106 HIS A N 1
ATOM 790 C CA . HIS A 1 106 ? -14.694 1.995 3.136 1.00 91.69 106 HIS A CA 1
ATOM 791 C C . HIS A 1 106 ? -13.441 2.223 2.291 1.00 91.69 106 HIS A C 1
ATOM 793 O O . HIS A 1 106 ? -13.401 1.822 1.130 1.00 91.69 106 HIS A O 1
ATOM 799 N N . ILE A 1 107 ? -12.407 2.820 2.890 1.00 92.38 107 ILE A N 1
ATOM 800 C CA . ILE A 1 107 ? -11.123 3.065 2.226 1.00 92.38 107 ILE A CA 1
ATOM 801 C C . ILE A 1 107 ? -10.478 1.741 1.841 1.00 92.38 107 ILE A C 1
ATOM 803 O O . ILE A 1 107 ? -9.991 1.612 0.719 1.00 92.38 107 ILE A O 1
ATOM 807 N N . GLN A 1 108 ? -10.509 0.750 2.740 1.00 91.38 108 GLN A N 1
ATOM 808 C CA . GLN A 1 108 ? -9.899 -0.537 2.442 1.00 91.38 108 GLN A CA 1
ATOM 809 C C . GLN A 1 108 ? -10.623 -1.298 1.333 1.00 91.38 108 GLN A C 1
ATOM 811 O O . GLN A 1 108 ? -9.986 -1.772 0.399 1.00 91.38 108 GLN A O 1
ATOM 816 N N . ILE A 1 109 ? -11.954 -1.386 1.384 1.00 93.12 109 ILE A N 1
ATOM 817 C CA . ILE A 1 109 ? -12.720 -2.083 0.342 1.00 93.12 109 ILE A CA 1
ATOM 818 C C . ILE A 1 109 ? -12.534 -1.388 -1.012 1.00 93.12 109 ILE A C 1
ATOM 820 O O . ILE A 1 109 ? -12.276 -2.054 -2.014 1.00 93.12 109 ILE A O 1
ATOM 824 N N . ALA A 1 110 ? -12.610 -0.054 -1.049 1.00 93.88 110 ALA A N 1
ATOM 825 C CA . ALA A 1 110 ? -12.398 0.706 -2.278 1.00 93.88 110 ALA A CA 1
ATOM 826 C C . ALA A 1 110 ? -10.976 0.514 -2.833 1.00 93.88 110 ALA A C 1
ATOM 828 O O . ALA A 1 110 ? -10.814 0.265 -4.028 1.00 93.88 110 ALA A O 1
ATOM 829 N N . GLY A 1 111 ? -9.958 0.575 -1.969 1.00 91.44 111 GLY A N 1
ATOM 830 C CA . GLY A 1 111 ? -8.561 0.348 -2.338 1.00 91.44 111 GLY A CA 1
ATOM 831 C C . GLY A 1 111 ? -8.314 -1.067 -2.859 1.00 91.44 111 GLY A C 1
ATOM 832 O O . GLY A 1 111 ? -7.690 -1.230 -3.904 1.00 91.44 111 GLY A O 1
ATOM 833 N N . ALA A 1 112 ? -8.863 -2.085 -2.192 1.00 92.00 112 ALA A N 1
ATOM 834 C CA . ALA A 1 112 ? -8.745 -3.479 -2.607 1.00 92.00 112 ALA A CA 1
ATOM 835 C C . ALA A 1 112 ? -9.391 -3.734 -3.978 1.00 92.00 112 ALA A C 1
ATOM 837 O O . ALA A 1 112 ? -8.771 -4.357 -4.838 1.00 92.00 112 ALA A O 1
ATOM 838 N N . LEU A 1 113 ? -10.603 -3.217 -4.215 1.00 94.88 113 LEU A N 1
ATOM 839 C CA . LEU A 1 113 ? -11.280 -3.351 -5.509 1.00 94.88 113 LEU A CA 1
ATOM 840 C C . LEU A 1 113 ? -10.501 -2.661 -6.631 1.00 94.88 113 LEU A C 1
ATOM 842 O O . LEU A 1 113 ? -10.303 -3.252 -7.691 1.00 94.88 113 LEU A O 1
ATOM 846 N N . LEU A 1 114 ? -10.025 -1.437 -6.388 1.00 92.19 114 LEU A N 1
ATOM 847 C CA . LEU A 1 114 ? -9.218 -0.695 -7.354 1.00 92.19 114 LEU A CA 1
ATOM 848 C C . LEU A 1 114 ? -7.899 -1.416 -7.662 1.00 92.19 114 LEU A C 1
ATOM 850 O O . LEU A 1 114 ? -7.491 -1.476 -8.822 1.00 92.19 114 LEU A O 1
ATOM 854 N N . PHE A 1 115 ? -7.246 -1.984 -6.646 1.00 90.81 115 PHE A N 1
ATOM 855 C CA . PHE A 1 115 ? -5.995 -2.720 -6.805 1.00 90.81 115 PHE A CA 1
ATOM 856 C C . PHE A 1 115 ? -6.194 -3.998 -7.625 1.00 90.81 115 PHE A C 1
ATOM 858 O O . PHE A 1 115 ? -5.474 -4.220 -8.596 1.00 90.81 115 PHE A O 1
ATOM 865 N N . VAL A 1 116 ? -7.218 -4.797 -7.302 1.00 92.88 116 VAL A N 1
ATOM 866 C CA . VAL A 1 116 ? -7.562 -6.007 -8.066 1.00 92.88 116 VAL A CA 1
ATOM 867 C C . VAL A 1 116 ? -7.904 -5.652 -9.510 1.00 92.88 116 VAL A C 1
ATOM 869 O O . VAL A 1 116 ? -7.360 -6.256 -10.428 1.00 92.88 116 VAL A O 1
ATOM 872 N N . PHE A 1 117 ? -8.744 -4.638 -9.726 1.00 94.25 117 PHE A N 1
ATOM 873 C CA . PHE A 1 117 ? -9.067 -4.154 -11.067 1.00 94.25 117 PHE A CA 1
ATOM 874 C C . PHE A 1 117 ? -7.816 -3.734 -11.851 1.00 94.25 117 PHE A C 1
ATOM 876 O O . PHE A 1 117 ? -7.675 -4.094 -13.016 1.00 94.25 117 PHE A O 1
ATOM 883 N N . SER A 1 118 ? -6.885 -3.027 -11.206 1.00 89.62 118 SER A N 1
ATOM 884 C CA . SER A 1 118 ? -5.634 -2.599 -11.842 1.00 89.62 118 SER A CA 1
ATOM 885 C C . SER A 1 118 ? -4.773 -3.787 -12.273 1.00 89.62 118 SER A C 1
ATOM 887 O O . SER A 1 118 ? -4.223 -3.763 -13.366 1.00 89.62 118 SER A O 1
ATOM 889 N N . LEU A 1 119 ? -4.697 -4.842 -11.454 1.00 88.06 119 LEU A N 1
ATOM 890 C CA . LEU A 1 119 ? -3.962 -6.062 -11.800 1.00 88.06 119 LEU A CA 1
ATOM 891 C C . LEU A 1 119 ? -4.614 -6.851 -12.941 1.00 88.06 119 LEU A C 1
ATOM 893 O O . LEU A 1 119 ? -3.903 -7.462 -13.724 1.00 88.06 119 LEU A O 1
ATOM 897 N N . PHE A 1 120 ? -5.945 -6.843 -13.053 1.00 91.31 120 PHE A N 1
ATOM 898 C CA . PHE A 1 120 ? -6.652 -7.488 -14.169 1.00 91.31 120 PHE A CA 1
ATOM 899 C C . PHE A 1 120 ? -6.484 -6.757 -15.508 1.00 91.31 120 PHE A C 1
ATOM 901 O O . PHE A 1 120 ? -6.707 -7.359 -16.555 1.00 91.31 120 PHE A O 1
ATOM 908 N N . MET A 1 121 ? -6.152 -5.464 -15.475 1.00 88.94 121 MET A N 1
ATOM 909 C CA . MET A 1 121 ? -5.961 -4.626 -16.664 1.00 88.94 121 MET A CA 1
ATOM 910 C C . MET A 1 121 ? -4.497 -4.548 -17.126 1.00 88.94 121 MET A C 1
ATOM 912 O O . MET A 1 121 ? -4.237 -3.930 -18.160 1.00 88.94 121 MET A O 1
ATOM 916 N N . LEU A 1 122 ? -3.566 -5.121 -16.355 1.00 74.88 122 LEU A N 1
ATOM 917 C CA . LEU A 1 122 ? -2.138 -5.227 -16.667 1.00 74.88 122 LEU A CA 1
ATOM 918 C C . LEU A 1 122 ? -1.873 -6.446 -17.562 1.00 74.88 122 LEU A C 1
ATOM 920 O O . LEU A 1 122 ? -1.113 -6.285 -18.541 1.00 74.88 122 LEU A O 1
#

Organism: NCBI:txid2478898

Sequence (122 aa):
MAELASSGSIESQTKTEEVTAVAQTDLEADIPDGGLQAWLCVLGGWLVTFCTFGYAQSFGVYEDLYVLAGASTPSNVAWIGSFQLFMVFAMGLPAGKLFDAGYFHHIQIAGALLFVFSLFML

Solvent-accessible surface area (backbone atoms only — not comparable to full-atom values): 6962 Å² total; per-residue (Å²): 121,73,64,64,59,52,54,54,51,51,53,53,47,52,52,49,52,49,55,50,54,58,58,56,64,68,69,67,60,76,72,80,75,76,44,72,68,49,52,49,49,54,50,49,54,48,51,53,47,44,56,54,52,50,53,62,61,49,42,62,58,50,43,54,50,37,40,74,70,64,75,50,56,62,73,76,43,50,53,56,57,52,49,52,55,48,48,59,58,60,50,44,58,62,50,48,57,42,40,76,70,69,42,49,69,61,55,50,54,53,49,51,53,52,50,54,52,52,61,75,73,107

Foldseek 3Di:
DVVVVVVVVVVVVVVVVVVVVVVVVVVPPVPVPDPPVVVVVVVVVVVVCCLLVVVLVCLVVVLVVCVVVVVDDSVVSVVVSVVSVVCVVVVCVVLVVVVVVVCPVVSVVVVVVVSVVVVVVD

InterPro domains:
  IPR036259 MFS transporter superfamily [SSF103473] (26-121)